Protein AF-A0A8T3RPQ5-F1 (afdb_monomer_lite)

Secondary structure (DSSP, 8-state):
---PPPS-HHHHHHHHHHHHHHHHHH-HHHHHHHHHHHHHHHHHTT--------------

Structure (mmCIF, N/CA/C/O backbone):
data_AF-A0A8T3RPQ5-F1
#
_entry.id   AF-A0A8T3RPQ5-F1
#
loop_
_atom_site.group_PDB
_atom_site.id
_atom_site.type_symbol
_atom_site.label_atom_id
_atom_site.label_alt_id
_atom_site.label_comp_id
_atom_site.label_asym_id
_atom_site.label_entity_id
_atom_site.label_seq_id
_atom_site.pdbx_PDB_ins_code
_atom_site.Cartn_x
_atom_site.Cartn_y
_atom_site.Cartn_z
_atom_site.occupancy
_atom_site.B_iso_or_equiv
_atom_site.auth_seq_id
_atom_site.auth_comp_id
_atom_site.auth_asym_id
_atom_site.auth_atom_id
_atom_site.pdbx_PDB_model_num
ATOM 1 N N . MET A 1 1 ? 19.182 -11.205 -5.029 1.00 44.59 1 MET A N 1
ATOM 2 C CA . MET A 1 1 ? 18.141 -10.162 -5.001 1.00 44.59 1 MET A CA 1
ATOM 3 C C . MET A 1 1 ? 18.680 -9.035 -5.850 1.00 44.59 1 MET A C 1
ATOM 5 O O . MET A 1 1 ? 19.640 -8.401 -5.435 1.00 44.59 1 MET A O 1
ATOM 9 N N . GLU A 1 2 ? 18.203 -8.903 -7.085 1.00 46.56 2 GLU A N 1
ATOM 10 C CA . GLU A 1 2 ? 18.576 -7.762 -7.922 1.00 46.56 2 GLU A CA 1
ATOM 11 C C . GLU A 1 2 ? 18.001 -6.504 -7.267 1.00 46.56 2 GLU A C 1
ATOM 13 O O . GLU A 1 2 ? 16.786 -6.364 -7.153 1.00 46.56 2 GLU A O 1
ATOM 18 N N . ASN A 1 3 ? 18.878 -5.621 -6.782 1.00 60.53 3 ASN A N 1
ATOM 19 C CA . ASN A 1 3 ? 18.508 -4.244 -6.475 1.00 60.53 3 ASN A CA 1
ATOM 20 C C . ASN A 1 3 ? 18.304 -3.544 -7.818 1.00 60.53 3 ASN A C 1
ATOM 22 O O . ASN A 1 3 ? 19.217 -2.893 -8.326 1.00 60.53 3 ASN A O 1
ATOM 26 N N . HIS A 1 4 ? 17.136 -3.745 -8.426 1.00 66.69 4 HIS A N 1
ATOM 27 C CA . HIS A 1 4 ? 16.704 -2.865 -9.498 1.00 66.69 4 HIS A CA 1
ATOM 28 C C . HIS A 1 4 ? 16.509 -1.479 -8.880 1.00 66.69 4 HIS A C 1
ATOM 30 O O . HIS A 1 4 ? 15.714 -1.358 -7.945 1.00 66.69 4 HIS A O 1
ATOM 36 N N . PRO A 1 5 ? 17.258 -0.457 -9.328 1.00 79.19 5 PRO A N 1
ATOM 37 C CA . PRO A 1 5 ? 16.968 0.905 -8.923 1.00 79.19 5 PRO A CA 1
ATOM 38 C C . PRO A 1 5 ? 15.535 1.216 -9.347 1.00 79.19 5 PRO A C 1
ATOM 40 O O . PRO A 1 5 ? 15.138 0.883 -10.467 1.00 79.19 5 PRO A O 1
ATOM 43 N N . ASP A 1 6 ? 14.772 1.796 -8.427 1.00 87.38 6 ASP A N 1
ATOM 44 C CA . ASP A 1 6 ? 13.423 2.267 -8.704 1.00 87.38 6 ASP A CA 1
ATOM 45 C C . ASP A 1 6 ? 13.473 3.218 -9.916 1.00 87.38 6 ASP A C 1
ATOM 47 O O . ASP A 1 6 ? 14.196 4.220 -9.857 1.00 87.38 6 ASP A O 1
ATOM 51 N N . PRO A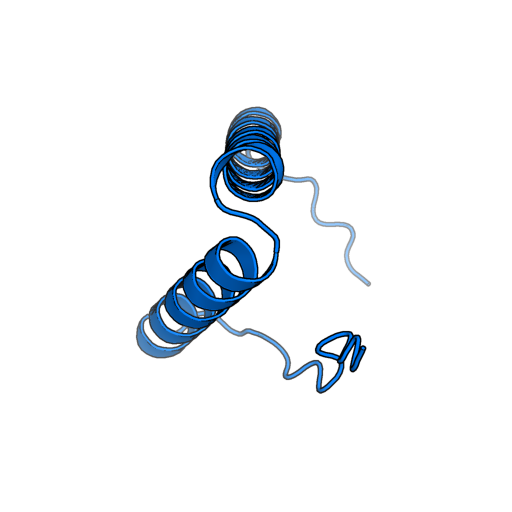 1 7 ? 12.813 2.880 -11.041 1.00 91.50 7 PRO A N 1
ATOM 52 C CA . PRO A 1 7 ? 12.864 3.699 -12.245 1.00 91.50 7 PRO A CA 1
ATOM 53 C C . PRO A 1 7 ? 12.173 5.055 -12.062 1.00 91.50 7 PRO A C 1
ATOM 55 O O . PRO A 1 7 ? 12.522 5.986 -12.789 1.00 91.50 7 PRO A O 1
ATOM 58 N N . ASP A 1 8 ? 11.238 5.169 -11.113 1.00 94.69 8 ASP A N 1
ATOM 59 C CA . ASP A 1 8 ? 10.554 6.417 -10.779 1.00 94.69 8 ASP A CA 1
ATOM 60 C C . ASP A 1 8 ? 10.300 6.516 -9.259 1.00 94.69 8 ASP A C 1
ATOM 62 O O . ASP A 1 8 ? 9.210 6.216 -8.763 1.00 94.69 8 ASP A O 1
ATOM 66 N N . PRO A 1 9 ? 11.307 6.964 -8.486 1.00 93.88 9 PRO A N 1
ATOM 67 C CA . PRO A 1 9 ? 11.173 7.085 -7.039 1.00 93.88 9 PRO A CA 1
ATOM 68 C C . PRO A 1 9 ? 10.163 8.158 -6.615 1.00 93.88 9 PRO A C 1
ATOM 70 O O . PR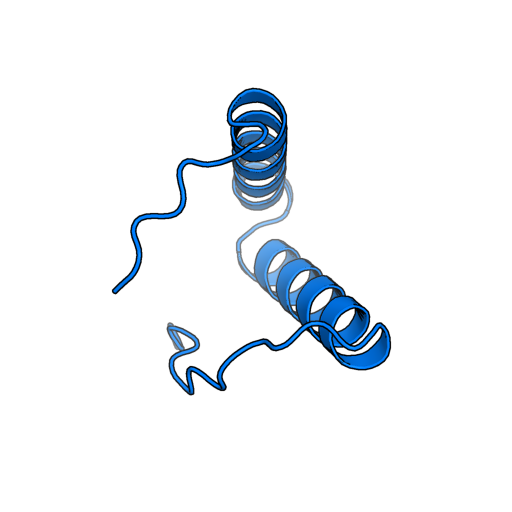O A 1 9 ? 9.695 8.123 -5.477 1.00 93.88 9 PRO A O 1
ATOM 73 N N . GLN A 1 10 ? 9.840 9.121 -7.490 1.00 95.88 10 GLN A N 1
ATOM 74 C CA . GLN A 1 10 ? 8.830 10.131 -7.190 1.00 95.88 10 GLN A CA 1
ATOM 75 C C . GLN A 1 10 ? 7.438 9.509 -7.238 1.00 95.88 10 GLN A C 1
ATOM 77 O O . GLN A 1 10 ? 6.699 9.655 -6.267 1.00 95.88 10 GLN A O 1
ATOM 82 N N . GLU A 1 11 ? 7.123 8.759 -8.299 1.00 93.94 11 GLU A N 1
ATOM 83 C CA . GLU A 1 11 ? 5.867 8.010 -8.377 1.00 93.94 11 GLU A CA 1
ATOM 84 C C . GLU A 1 11 ? 5.725 7.094 -7.151 1.00 93.94 11 GLU A C 1
ATOM 86 O O . GLU A 1 11 ? 4.726 7.166 -6.434 1.00 93.94 11 GLU A O 1
ATOM 91 N N . THR A 1 12 ? 6.747 6.295 -6.826 1.00 94.56 12 THR A N 1
ATOM 92 C CA . THR A 1 12 ? 6.713 5.415 -5.645 1.00 94.56 12 THR A CA 1
ATOM 93 C C . THR A 1 12 ? 6.393 6.175 -4.354 1.00 94.56 12 THR A C 1
ATOM 95 O O . THR A 1 12 ? 5.574 5.710 -3.556 1.00 94.56 12 THR A O 1
ATOM 98 N N . GLN A 1 13 ? 6.989 7.353 -4.152 1.00 95.19 13 GLN A N 1
ATOM 99 C CA . GLN A 1 13 ? 6.723 8.185 -2.980 1.00 95.19 13 GLN A CA 1
ATOM 100 C C . GLN A 1 13 ? 5.273 8.693 -2.953 1.00 95.19 13 GLN A C 1
ATOM 102 O O . GLN A 1 13 ? 4.618 8.606 -1.916 1.00 95.19 13 GLN A O 1
ATOM 107 N N . GLU A 1 14 ? 4.732 9.144 -4.086 1.00 97.44 14 GLU A N 1
ATOM 108 C CA . GLU A 1 14 ? 3.336 9.596 -4.187 1.00 97.44 14 GLU A CA 1
ATOM 109 C C . GLU A 1 14 ? 2.338 8.466 -3.874 1.00 97.44 14 GLU A C 1
ATOM 111 O O . GLU A 1 14 ? 1.309 8.682 -3.220 1.00 97.44 14 GLU A O 1
ATOM 116 N N . TRP A 1 15 ? 2.645 7.235 -4.295 1.00 95.94 15 TRP A N 1
ATOM 117 C CA . TRP A 1 15 ? 1.840 6.057 -3.965 1.00 95.94 15 TRP A CA 1
ATOM 118 C C . TRP A 1 15 ? 1.908 5.702 -2.472 1.00 95.94 15 TRP A C 1
ATOM 120 O O . TRP A 1 15 ? 0.880 5.337 -1.892 1.00 95.94 15 TRP A O 1
ATOM 130 N N . ILE A 1 16 ? 3.081 5.831 -1.839 1.00 96.06 16 ILE A N 1
ATOM 131 C CA . ILE A 1 16 ? 3.250 5.625 -0.389 1.00 96.06 16 ILE A CA 1
ATOM 132 C C . ILE A 1 16 ? 2.432 6.658 0.389 1.00 96.06 16 ILE A C 1
ATOM 134 O O . ILE A 1 16 ? 1.615 6.276 1.227 1.00 96.06 16 ILE A O 1
ATOM 138 N N . GLU A 1 17 ? 2.572 7.942 0.063 1.00 97.31 17 GLU A N 1
ATOM 139 C CA . GLU A 1 17 ? 1.836 9.031 0.718 1.00 97.31 17 GLU A CA 1
ATOM 140 C C . GLU A 1 17 ? 0.319 8.873 0.555 1.00 97.31 17 GLU A C 1
ATOM 142 O O . GLU A 1 17 ? -0.454 9.097 1.490 1.00 97.31 17 GLU A O 1
ATOM 147 N N . SER A 1 18 ? -0.126 8.416 -0.618 1.00 96.06 18 SER A N 1
ATOM 148 C CA . SER A 1 18 ? -1.538 8.113 -0.867 1.00 96.06 18 SER A CA 1
ATOM 149 C C . SER A 1 18 ? -2.052 6.995 0.043 1.00 96.06 18 SER A C 1
ATOM 151 O O . SER A 1 18 ? -3.157 7.094 0.582 1.00 96.06 18 SER A O 1
ATOM 153 N N . LEU A 1 19 ? -1.264 5.934 0.236 1.00 95.25 19 LEU A N 1
ATOM 154 C CA . LEU A 1 19 ? -1.623 4.826 1.120 1.00 95.25 19 LEU A CA 1
ATOM 155 C C . LEU A 1 19 ? -1.662 5.267 2.588 1.00 95.25 19 LEU A C 1
ATOM 157 O O . LEU A 1 19 ? -2.606 4.912 3.295 1.00 95.25 19 LEU A O 1
ATOM 161 N N . GLU A 1 20 ? -0.686 6.059 3.033 1.00 96.12 20 GLU A N 1
ATOM 162 C CA . GLU A 1 20 ? -0.652 6.637 4.382 1.00 96.12 20 GLU A CA 1
ATOM 163 C C . GLU A 1 20 ? -1.891 7.496 4.645 1.00 96.12 20 GLU A C 1
ATOM 165 O O . GLU A 1 20 ? -2.607 7.266 5.622 1.00 96.12 20 GLU A O 1
ATOM 170 N N . ALA A 1 21 ? -2.235 8.396 3.721 1.00 96.81 21 ALA A N 1
ATOM 171 C CA . ALA A 1 21 ? -3.427 9.230 3.838 1.00 96.81 21 ALA A CA 1
ATOM 172 C C . ALA A 1 21 ? -4.725 8.404 3.930 1.00 96.81 21 ALA A C 1
ATOM 174 O O . ALA A 1 21 ? -5.652 8.782 4.651 1.00 96.81 21 ALA A O 1
ATOM 175 N N . ILE A 1 22 ? -4.816 7.271 3.224 1.00 95.25 22 ILE 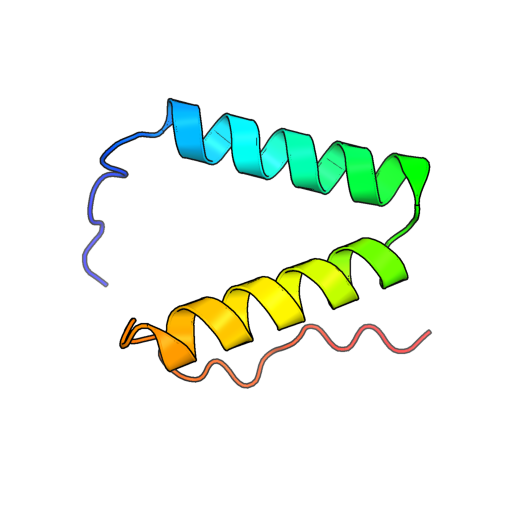A N 1
ATOM 176 C CA . ILE A 1 22 ? -5.963 6.354 3.324 1.00 95.25 22 ILE A CA 1
ATOM 177 C C . ILE A 1 22 ? -5.998 5.678 4.696 1.00 95.25 22 ILE A C 1
ATOM 179 O O . ILE A 1 22 ? -7.068 5.578 5.297 1.00 95.25 22 ILE A O 1
ATOM 183 N N . ILE A 1 23 ? -4.853 5.224 5.209 1.00 95.12 23 ILE A N 1
ATOM 184 C CA . ILE A 1 23 ? -4.766 4.615 6.542 1.00 95.12 23 ILE A CA 1
ATOM 185 C C . ILE A 1 23 ? -5.213 5.617 7.611 1.00 95.12 23 ILE A C 1
ATOM 187 O O . ILE A 1 23 ? -5.998 5.253 8.485 1.00 95.12 23 ILE A O 1
ATOM 191 N N . GLU A 1 24 ? -4.777 6.872 7.523 1.00 95.81 24 GLU A N 1
ATOM 192 C CA . GLU A 1 24 ? -5.147 7.920 8.479 1.00 95.81 24 GLU A CA 1
ATOM 193 C C . GLU A 1 24 ? -6.634 8.293 8.418 1.00 95.81 24 GLU A C 1
ATOM 195 O O . GLU A 1 24 ? -7.258 8.522 9.455 1.00 95.81 24 GLU A O 1
ATOM 200 N N . ARG A 1 25 ? -7.216 8.365 7.214 1.00 97.06 25 ARG A N 1
ATOM 201 C CA . ARG A 1 25 ? -8.593 8.851 7.011 1.00 97.06 25 ARG A CA 1
ATOM 202 C C . ARG A 1 25 ? -9.654 7.759 7.103 1.00 97.06 25 ARG A C 1
ATOM 204 O O . ARG A 1 25 ? -10.738 8.004 7.626 1.00 97.06 25 ARG A O 1
ATOM 211 N N . GLU A 1 26 ? -9.370 6.584 6.551 1.00 94.00 26 GLU A N 1
ATOM 212 C CA . GLU A 1 26 ? -10.326 5.481 6.374 1.00 94.00 26 GLU A CA 1
ATOM 213 C C . GLU A 1 26 ? -9.936 4.220 7.169 1.00 94.00 26 GLU A C 1
ATOM 215 O O . GLU A 1 26 ? -10.741 3.294 7.299 1.00 94.00 26 GLU A O 1
ATOM 220 N N . GLY A 1 27 ? -8.724 4.175 7.730 1.00 92.38 27 GLY A N 1
ATOM 221 C CA . GLY A 1 27 ? -8.240 3.075 8.557 1.00 92.38 27 GLY A CA 1
ATOM 222 C C . GLY A 1 27 ? -7.610 1.917 7.777 1.00 92.38 27 GLY A C 1
ATOM 223 O O . GLY A 1 27 ? -7.720 1.780 6.555 1.00 92.38 27 GLY A O 1
ATOM 224 N N . ALA A 1 28 ? -6.967 1.016 8.524 1.00 91.00 28 ALA A N 1
ATOM 225 C CA . ALA A 1 28 ? -6.213 -0.111 7.971 1.00 91.00 28 ALA A CA 1
ATOM 226 C C . ALA A 1 28 ? -7.066 -1.082 7.131 1.00 91.00 28 ALA A C 1
ATOM 228 O O . ALA A 1 28 ? -6.582 -1.629 6.141 1.00 91.00 28 ALA A O 1
ATOM 229 N N . GLY A 1 29 ? -8.344 -1.278 7.482 1.00 92.25 29 GLY A N 1
ATOM 230 C CA . GLY A 1 29 ? -9.239 -2.175 6.743 1.00 92.25 29 GLY A CA 1
ATOM 231 C C . GLY A 1 29 ? -9.477 -1.721 5.299 1.00 92.25 29 GLY A C 1
ATOM 232 O O . GLY A 1 29 ? -9.472 -2.537 4.376 1.00 92.25 29 GLY A O 1
ATOM 233 N N . ARG A 1 30 ? -9.618 -0.407 5.077 1.00 94.56 30 ARG A N 1
ATOM 234 C CA . ARG A 1 30 ? -9.770 0.156 3.733 1.00 94.56 30 ARG A CA 1
ATOM 235 C C . ARG A 1 30 ? -8.489 0.036 2.916 1.00 94.56 30 ARG A C 1
ATOM 237 O O . ARG A 1 30 ? -8.550 -0.372 1.755 1.00 94.56 30 ARG A O 1
ATOM 244 N N . ALA A 1 31 ? -7.353 0.373 3.522 1.00 93.06 31 ALA A N 1
ATOM 245 C CA . ALA A 1 31 ? -6.042 0.253 2.893 1.00 93.06 31 ALA A CA 1
ATOM 246 C C . ALA A 1 31 ? -5.774 -1.191 2.442 1.00 93.06 31 ALA A C 1
ATOM 248 O O . ALA A 1 31 ? -5.397 -1.425 1.294 1.00 93.06 31 ALA A O 1
ATOM 249 N N . HIS A 1 32 ? -6.077 -2.167 3.304 1.00 90.31 32 HIS A N 1
ATOM 250 C CA . HIS A 1 32 ? -5.965 -3.587 2.984 1.00 90.31 32 HIS A CA 1
ATOM 251 C C . HIS A 1 32 ? -6.807 -3.975 1.762 1.00 90.31 32 HIS A C 1
ATOM 253 O O . HIS A 1 32 ? -6.282 -4.544 0.806 1.00 90.31 32 HIS A O 1
ATOM 259 N N . PHE A 1 33 ? -8.088 -3.596 1.749 1.00 90.62 33 PHE A N 1
ATOM 260 C CA . PHE A 1 33 ? -8.984 -3.868 0.623 1.00 90.62 33 PHE A CA 1
ATOM 261 C C . PHE A 1 33 ? -8.453 -3.300 -0.706 1.00 90.62 33 PHE A C 1
ATOM 263 O O . PHE A 1 33 ? -8.538 -3.954 -1.747 1.00 90.62 33 PHE A O 1
ATOM 270 N N . LEU A 1 34 ? -7.908 -2.079 -0.698 1.00 92.94 34 LEU A N 1
ATOM 271 C CA . LEU A 1 34 ? -7.352 -1.460 -1.904 1.00 92.94 34 LEU A CA 1
ATOM 272 C C . LEU A 1 34 ? -6.104 -2.193 -2.399 1.00 92.94 34 LEU A C 1
ATOM 274 O O . LEU A 1 34 ? -6.001 -2.468 -3.596 1.00 92.94 34 LEU A O 1
ATOM 278 N N . LEU A 1 35 ? -5.201 -2.573 -1.494 1.00 91.50 35 LEU A N 1
ATOM 279 C CA . LEU A 1 35 ? -4.014 -3.358 -1.834 1.00 91.50 35 LEU A CA 1
ATOM 280 C C . LEU A 1 35 ? -4.388 -4.711 -2.452 1.00 91.50 35 LEU A C 1
ATOM 282 O O . LEU A 1 35 ? -3.825 -5.083 -3.483 1.00 91.50 35 LEU A O 1
ATOM 286 N N . GLU A 1 36 ? -5.381 -5.417 -1.901 1.00 90.56 36 GLU A N 1
ATOM 287 C CA . GLU A 1 36 ? -5.883 -6.663 -2.494 1.00 90.56 36 GLU A CA 1
ATOM 288 C C . GLU A 1 36 ? -6.375 -6.455 -3.932 1.00 90.56 36 GLU A C 1
ATOM 290 O O . GLU A 1 36 ? -6.051 -7.244 -4.825 1.00 90.56 36 GLU A O 1
ATOM 295 N N . LYS A 1 37 ? -7.117 -5.369 -4.187 1.00 92.00 37 LYS A N 1
ATOM 296 C CA . LYS A 1 37 ? -7.622 -5.045 -5.529 1.00 92.00 37 LYS A CA 1
ATOM 297 C C . LYS A 1 37 ? -6.506 -4.699 -6.510 1.00 92.00 37 LYS A C 1
ATOM 299 O O . LYS A 1 37 ? -6.569 -5.126 -7.665 1.00 92.00 37 LYS A O 1
ATOM 304 N N . LEU A 1 38 ? -5.482 -3.973 -6.066 1.00 91.06 38 LEU A N 1
ATOM 305 C CA . LEU A 1 38 ? -4.308 -3.649 -6.880 1.00 91.06 38 LEU A CA 1
ATOM 306 C C . LEU A 1 38 ? -3.510 -4.908 -7.236 1.00 91.06 38 LEU A C 1
ATOM 308 O O . LEU A 1 38 ? -3.183 -5.117 -8.405 1.00 91.06 38 LEU A O 1
ATOM 312 N N . VAL A 1 39 ? -3.281 -5.797 -6.267 1.00 87.38 39 VAL A N 1
ATOM 313 C CA . VAL A 1 39 ? -2.626 -7.095 -6.492 1.00 87.38 39 VAL A CA 1
ATOM 314 C C . VAL A 1 39 ? -3.435 -7.958 -7.462 1.00 87.38 39 VAL A C 1
ATOM 316 O O . VAL A 1 39 ? -2.876 -8.521 -8.405 1.00 87.38 39 VAL A O 1
ATOM 319 N N . GLU A 1 40 ? -4.754 -8.049 -7.275 1.00 87.81 40 GLU A N 1
ATOM 320 C CA . GLU A 1 40 ? -5.650 -8.781 -8.175 1.00 87.81 40 GLU A CA 1
ATOM 321 C C . GLU A 1 40 ? -5.558 -8.240 -9.611 1.00 87.81 40 GLU A C 1
ATOM 323 O O . GLU A 1 40 ? -5.439 -9.014 -10.567 1.00 87.81 40 GLU A O 1
ATOM 328 N N . LYS A 1 41 ? -5.565 -6.912 -9.772 1.00 89.81 41 LYS A N 1
ATOM 329 C CA . LYS A 1 41 ? -5.424 -6.249 -11.071 1.00 89.81 41 LYS A CA 1
ATOM 330 C C . LYS A 1 41 ? -4.066 -6.537 -11.708 1.00 89.81 41 LYS A C 1
ATOM 332 O O . LYS A 1 41 ? -4.035 -6.905 -12.878 1.00 89.81 41 LYS A O 1
ATOM 337 N N . ALA A 1 42 ? -2.973 -6.421 -10.957 1.00 88.25 42 ALA A N 1
ATOM 338 C CA . ALA A 1 42 ? -1.621 -6.686 -11.443 1.00 88.25 42 ALA A CA 1
ATOM 339 C C . ALA A 1 42 ? -1.469 -8.135 -11.934 1.00 88.25 42 ALA A C 1
ATOM 341 O O . ALA A 1 42 ? -1.001 -8.361 -13.051 1.00 88.25 42 ALA A O 1
ATOM 342 N N . ARG A 1 43 ? -1.967 -9.111 -11.158 1.00 85.69 43 ARG A N 1
ATOM 343 C CA . ARG A 1 43 ? -1.995 -10.530 -11.557 1.00 85.69 43 ARG A CA 1
ATOM 344 C C . ARG A 1 43 ? -2.762 -10.738 -12.861 1.00 85.69 43 ARG A C 1
ATOM 346 O O . ARG A 1 43 ? -2.262 -11.400 -13.766 1.00 85.69 43 ARG A O 1
ATOM 353 N N . ARG A 1 44 ? -3.960 -10.151 -12.983 1.00 88.25 44 ARG A N 1
ATOM 354 C CA . ARG A 1 44 ? -4.781 -10.233 -14.207 1.00 88.25 44 ARG A CA 1
ATOM 355 C C . ARG A 1 44 ? -4.105 -9.580 -15.417 1.00 88.25 44 ARG A C 1
ATOM 357 O O . ARG A 1 44 ? -4.353 -10.008 -16.538 1.00 88.25 44 ARG A O 1
ATOM 364 N N . SER A 1 45 ? -3.261 -8.576 -15.196 1.00 90.31 45 SER A N 1
ATOM 365 C CA . SER A 1 45 ? -2.479 -7.905 -16.242 1.00 90.31 45 SER A CA 1
ATOM 366 C C . SER A 1 45 ? -1.176 -8.635 -16.605 1.00 90.31 45 SER A C 1
ATOM 368 O O . SER A 1 45 ? -0.421 -8.132 -17.430 1.00 90.31 45 SER A O 1
ATOM 370 N N . GLY A 1 46 ? -0.896 -9.804 -16.014 1.00 83.00 46 GLY A N 1
ATOM 371 C CA . GLY A 1 46 ? 0.294 -10.604 -16.319 1.00 83.00 46 GLY A CA 1
ATOM 372 C C . GLY A 1 46 ? 1.557 -10.190 -15.560 1.00 83.00 46 GLY A C 1
ATOM 373 O O . GLY A 1 46 ? 2.636 -10.689 -15.873 1.00 83.00 46 GLY A O 1
ATOM 374 N N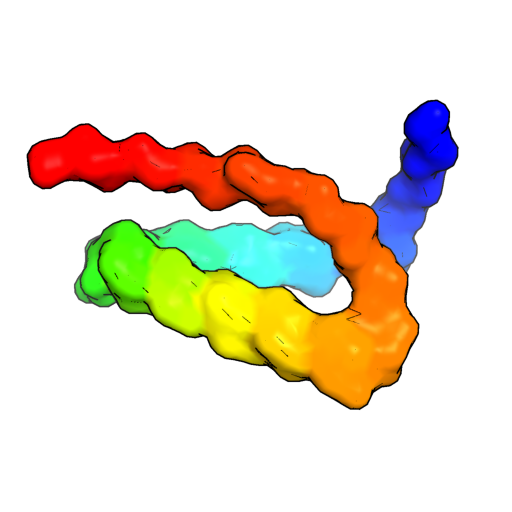 . ALA A 1 47 ? 1.447 -9.312 -14.556 1.00 83.88 47 ALA A N 1
ATOM 375 C CA . ALA A 1 47 ? 2.579 -8.989 -13.697 1.00 83.88 47 ALA A CA 1
ATOM 376 C C . ALA A 1 47 ? 2.977 -10.223 -12.871 1.00 83.88 47 ALA A C 1
ATOM 378 O O . ALA A 1 47 ? 2.141 -10.832 -12.193 1.00 83.88 47 ALA A O 1
ATOM 379 N N . TYR A 1 48 ? 4.262 -10.581 -12.911 1.00 74.62 48 TYR A N 1
ATOM 380 C CA . TYR A 1 48 ? 4.805 -11.628 -12.054 1.00 74.62 48 TYR A CA 1
ATOM 381 C C . TYR A 1 48 ? 4.929 -11.094 -10.628 1.00 74.62 48 TYR A C 1
ATOM 383 O O . TYR A 1 48 ? 5.866 -10.375 -10.290 1.00 74.62 48 TYR A O 1
ATOM 391 N N . LEU A 1 49 ? 3.964 -11.449 -9.787 1.00 66.94 49 LEU A N 1
ATOM 392 C CA . LEU A 1 49 ? 4.050 -11.242 -8.351 1.00 66.94 49 LEU A CA 1
ATOM 393 C C . LEU A 1 49 ? 4.417 -12.588 -7.724 1.00 66.94 49 LEU A C 1
ATOM 395 O O . LEU A 1 49 ? 3.547 -13.467 -7.677 1.00 66.94 49 LEU A O 1
ATOM 399 N N . PRO A 1 50 ? 5.671 -12.795 -7.272 1.00 63.88 50 PRO A N 1
ATOM 400 C CA . PRO A 1 50 ? 5.998 -13.996 -6.523 1.00 63.88 50 PRO A CA 1
ATOM 401 C C . PRO A 1 50 ? 5.048 -14.067 -5.327 1.00 63.88 50 PRO A C 1
ATOM 403 O O . PRO A 1 50 ? 4.839 -13.084 -4.618 1.00 63.88 50 PRO A O 1
ATOM 406 N N . TYR A 1 51 ? 4.410 -15.219 -5.147 1.00 54.06 51 TYR A N 1
ATOM 407 C CA . TYR A 1 51 ? 3.456 -15.439 -4.071 1.00 54.06 51 TYR A CA 1
ATOM 408 C C . TYR A 1 51 ? 4.187 -15.325 -2.724 1.00 54.06 51 TYR A C 1
ATOM 410 O O . TYR A 1 51 ? 4.796 -16.290 -2.270 1.00 54.06 51 TYR A O 1
ATOM 418 N N . SER A 1 52 ? 4.166 -14.158 -2.076 1.00 53.66 52 SER A N 1
ATOM 419 C CA . SER A 1 52 ? 4.532 -14.058 -0.667 1.00 53.66 52 SER A CA 1
ATOM 420 C C . SER A 1 52 ? 3.266 -14.310 0.148 1.00 53.66 52 SER A C 1
ATOM 422 O O . SER A 1 52 ? 2.376 -13.475 0.260 1.00 53.66 52 SER A O 1
ATOM 424 N N . ALA A 1 53 ? 3.160 -15.511 0.711 1.00 47.81 53 ALA A N 1
ATOM 425 C CA . ALA A 1 53 ? 2.071 -15.919 1.603 1.00 47.81 53 ALA A CA 1
ATOM 426 C C . ALA A 1 53 ? 2.098 -15.195 2.970 1.00 47.81 53 ALA A C 1
ATOM 428 O O . ALA A 1 53 ? 1.585 -15.720 3.950 1.00 47.81 53 ALA A O 1
ATOM 429 N N . ASN A 1 54 ? 2.725 -14.019 3.051 1.00 45.62 54 ASN A N 1
ATOM 430 C CA . ASN A 1 54 ? 2.856 -13.220 4.260 1.00 45.62 54 ASN A CA 1
ATOM 431 C C . ASN A 1 54 ? 2.065 -11.924 4.078 1.00 45.62 54 ASN A C 1
ATOM 433 O O . ASN A 1 54 ? 2.621 -10.829 4.113 1.00 45.62 54 ASN A O 1
ATOM 437 N N . THR A 1 55 ? 0.747 -12.029 3.904 1.00 51.78 55 THR A N 1
ATOM 438 C CA . THR A 1 55 ? -0.102 -10.994 4.492 1.00 51.78 55 THR A CA 1
ATOM 439 C C . THR A 1 55 ? 0.254 -10.987 5.973 1.00 51.78 55 THR A C 1
ATOM 44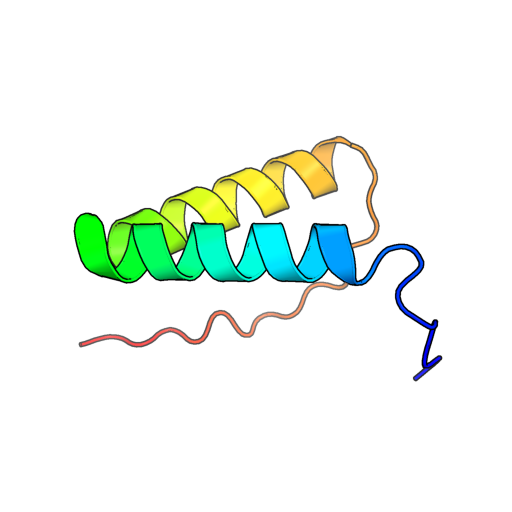1 O O . THR A 1 55 ? 0.120 -12.012 6.641 1.00 51.78 55 THR A O 1
ATOM 444 N N . ALA A 1 56 ? 0.783 -9.873 6.479 1.00 48.28 56 ALA A N 1
ATOM 445 C CA . ALA A 1 56 ? 0.879 -9.651 7.913 1.00 48.28 56 ALA A CA 1
ATOM 446 C C . ALA A 1 56 ? -0.559 -9.639 8.441 1.00 48.28 56 ALA A C 1
ATOM 448 O O . ALA A 1 56 ? -1.236 -8.615 8.448 1.00 48.28 56 ALA A O 1
ATOM 449 N N . TYR A 1 57 ? -1.059 -10.828 8.757 1.00 44.88 57 TYR A N 1
ATOM 450 C CA . TYR A 1 57 ? -2.381 -11.060 9.295 1.00 44.88 57 TYR A CA 1
ATOM 451 C C . TYR A 1 57 ? -2.328 -10.556 10.736 1.00 44.88 57 TYR A C 1
ATOM 453 O O . TYR A 1 57 ? -2.058 -11.310 11.669 1.00 44.88 57 TYR A O 1
ATOM 461 N N . LEU A 1 58 ? -2.487 -9.245 10.919 1.00 48.44 58 LEU A N 1
ATOM 462 C CA . LEU A 1 58 ? -2.663 -8.663 12.239 1.00 48.44 58 LEU A CA 1
ATOM 463 C C . LEU A 1 58 ? -4.117 -8.933 12.645 1.00 48.44 58 LEU A C 1
ATOM 465 O O . LEU A 1 58 ? -4.990 -8.084 12.495 1.00 48.44 58 LEU A O 1
ATOM 469 N N . ASN A 1 59 ? -4.397 -10.163 13.089 1.00 34.44 59 ASN A N 1
ATOM 470 C CA . ASN A 1 59 ? -5.609 -10.411 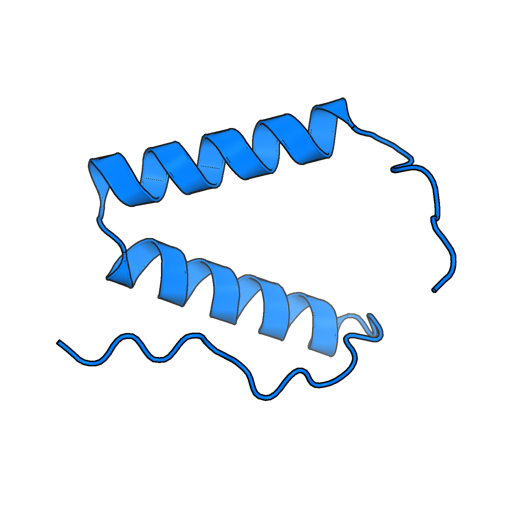13.862 1.00 34.44 59 ASN A CA 1
ATOM 471 C C . ASN A 1 59 ? -5.502 -9.553 15.128 1.00 34.44 59 ASN A C 1
ATOM 473 O O . ASN A 1 59 ? -4.543 -9.704 15.887 1.00 34.44 59 ASN A O 1
ATOM 477 N N . THR A 1 60 ? -6.457 -8.647 15.315 1.00 54.75 60 THR A N 1
ATOM 478 C CA . THR A 1 60 ? -6.761 -8.077 16.633 1.00 54.75 60 THR A CA 1
ATOM 479 C C . THR A 1 60 ? -7.941 -8.843 17.204 1.00 54.75 60 THR A C 1
ATOM 481 O O . THR A 1 60 ? -8.824 -9.210 16.394 1.00 54.75 60 THR A O 1
#

Sequence (60 aa):
MENHPDPDPQETQEWIESLEAIIEREGAGRAHFLLEKLVEKARRSGAYLPYSANTAYLNT

Foldseek 3Di:
DPPPPDPCVPVVVVVVVVLVVCCVPVNPVVSVVVVVVVVVVCVVVVNDDPDPVDPVPPDD

pLDDT: mean 81.14, std 18.57, range [34.44, 97.44]

Radius of gyration: 13.51 Å; chains: 1; bounding box: 29×26×33 Å